Protein AF-A0A8T6QGY6-F1 (afdb_monomer_lite)

Secondary structure (DSSP, 8-state):
----HHHHHTSTTTTS-EEEEEEGGGTTEEEEEEPPPHHHHHHHHHHHHHTTTPPPPPHHHHTT-

pLDDT: mean 82.48, std 13.99, range [52.5, 96.69]

Radius of gyration: 17.72 Å; chains: 1; bounding box: 43×18×49 Å

Sequence (65 aa):
MEKDLKTLALSTMAGFRHKTVVVPEWDGATVVLREPSAEAWLRWQEIVRQEKGETPLSVSVRARR

Foldseek 3Di:
DPQDPVNLCPDPCSVWDKDWDQDVVVVRDIDIDTDDDPQSVLVVVCVVCVVVPDDDDDPVVVVVD

Structure (mmCIF, N/CA/C/O backbone):
data_AF-A0A8T6QGY6-F1
#
_entry.id   AF-A0A8T6QGY6-F1
#
loop_
_atom_site.group_PDB
_atom_site.id
_atom_site.type_symbol
_atom_site.label_atom_id
_atom_site.label_alt_id
_atom_site.label_comp_id
_atom_site.label_asym_id
_atom_site.label_entity_id
_atom_site.label_seq_id
_atom_site.pdbx_PDB_ins_code
_atom_site.Cartn_x
_atom_site.Cartn_y
_atom_site.Cartn_z
_atom_site.occupancy
_atom_site.B_iso_or_equiv
_atom_site.auth_seq_id
_atom_site.auth_comp_id
_atom_site.auth_asym_id
_atom_site.auth_atom_id
_atom_site.pdbx_PDB_model_num
ATOM 1 N N . MET A 1 1 ? -6.319 10.351 25.533 1.00 52.50 1 MET A N 1
ATOM 2 C CA . MET A 1 1 ? -5.184 9.443 25.271 1.00 52.50 1 MET A CA 1
ATOM 3 C C . MET A 1 1 ? -4.295 10.112 24.250 1.00 52.50 1 MET A C 1
ATOM 5 O O . MET A 1 1 ? -4.670 10.193 23.085 1.00 52.50 1 MET A O 1
ATOM 9 N N . GLU A 1 2 ? -3.197 10.693 24.711 1.00 60.22 2 GLU A N 1
ATOM 10 C CA . GLU A 1 2 ? -2.196 11.300 23.840 1.00 60.22 2 GLU A CA 1
ATOM 11 C C . GLU A 1 2 ? -1.547 10.174 23.030 1.00 60.22 2 GLU A C 1
ATOM 13 O O . GLU A 1 2 ? -1.066 9.190 23.593 1.00 60.22 2 GLU A O 1
ATOM 18 N N . LYS A 1 3 ? -1.674 10.230 21.703 1.00 72.81 3 LYS A N 1
ATOM 19 C CA . LYS A 1 3 ? -1.147 9.186 20.824 1.00 72.81 3 LYS A CA 1
ATOM 20 C C . LYS A 1 3 ? 0.368 9.348 20.770 1.00 72.81 3 LYS A C 1
ATOM 22 O O . LYS A 1 3 ? 0.857 10.311 20.191 1.00 72.81 3 LYS A O 1
ATOM 27 N N . ASP A 1 4 ? 1.081 8.410 21.382 1.00 90.88 4 ASP A N 1
ATOM 28 C CA . ASP A 1 4 ? 2.540 8.349 21.352 1.00 90.88 4 ASP A CA 1
ATOM 29 C C . ASP A 1 4 ? 3.060 8.300 19.900 1.00 90.88 4 ASP A C 1
ATOM 31 O O . ASP A 1 4 ? 2.576 7.527 19.066 1.00 90.88 4 ASP A O 1
ATOM 35 N N . LEU A 1 5 ? 4.054 9.141 19.598 1.00 89.88 5 LEU A N 1
ATOM 36 C CA . LEU A 1 5 ? 4.630 9.287 18.261 1.00 89.88 5 LEU A CA 1
ATOM 37 C C . LEU A 1 5 ? 5.232 7.973 17.762 1.00 89.88 5 LEU A C 1
ATOM 39 O O . LEU A 1 5 ? 5.098 7.649 16.584 1.00 89.88 5 LEU A O 1
ATOM 43 N N . LYS A 1 6 ? 5.865 7.196 18.647 1.00 89.75 6 LYS A N 1
ATOM 44 C CA . LYS A 1 6 ? 6.421 5.889 18.281 1.00 89.75 6 LYS A CA 1
ATOM 45 C C . LYS A 1 6 ? 5.305 4.937 17.859 1.00 89.75 6 LYS A C 1
ATOM 47 O O . LYS A 1 6 ? 5.426 4.269 16.835 1.00 89.75 6 LYS A O 1
ATOM 52 N N . THR A 1 7 ? 4.206 4.916 18.604 1.00 91.12 7 THR A N 1
ATOM 53 C CA . THR A 1 7 ? 3.016 4.133 18.251 1.00 91.12 7 THR A CA 1
ATOM 54 C C . THR A 1 7 ? 2.441 4.546 16.893 1.00 91.12 7 THR A C 1
ATOM 56 O O . THR A 1 7 ? 2.085 3.683 16.094 1.00 91.12 7 THR A O 1
ATOM 59 N N . LEU A 1 8 ? 2.405 5.846 16.582 1.00 88.44 8 LEU A N 1
ATOM 60 C CA . LEU A 1 8 ? 1.966 6.331 15.269 1.00 88.44 8 LEU A CA 1
ATOM 61 C C . LEU A 1 8 ? 2.934 5.937 14.148 1.00 88.44 8 LEU A C 1
ATOM 63 O O . LEU A 1 8 ? 2.487 5.438 13.119 1.00 88.44 8 LEU A O 1
ATOM 67 N N . ALA A 1 9 ? 4.240 6.097 14.354 1.00 90.50 9 ALA A N 1
ATOM 68 C CA . ALA A 1 9 ? 5.268 5.764 13.369 1.00 90.50 9 ALA A CA 1
ATOM 69 C C . ALA A 1 9 ? 5.336 4.261 13.048 1.00 90.50 9 ALA A C 1
ATOM 71 O O . ALA A 1 9 ? 5.667 3.884 11.927 1.00 90.50 9 ALA A O 1
ATOM 72 N N . LEU A 1 10 ? 5.013 3.404 14.021 1.00 90.88 10 LEU A N 1
ATOM 73 C CA . LEU A 1 10 ? 4.982 1.946 13.865 1.00 90.88 10 LEU A CA 1
ATOM 74 C C . LEU A 1 10 ? 3.607 1.403 13.454 1.00 90.88 10 LEU A C 1
ATOM 76 O O . LEU A 1 10 ? 3.458 0.194 13.275 1.00 90.88 10 LEU A O 1
ATOM 80 N N . SER A 1 11 ? 2.597 2.265 13.325 1.00 89.88 11 SER A N 1
ATOM 81 C CA . SER A 1 11 ? 1.258 1.828 12.946 1.00 89.88 11 SER A CA 1
ATOM 82 C C . SER A 1 11 ? 1.211 1.322 11.501 1.00 89.88 11 SER A C 1
ATOM 84 O O . SER A 1 11 ? 2.006 1.706 10.636 1.00 89.88 11 SER A O 1
ATOM 86 N N . THR A 1 12 ? 0.274 0.418 11.226 1.00 89.00 12 THR A N 1
ATOM 87 C CA . THR A 1 12 ? 0.080 -0.132 9.885 1.00 89.00 12 THR A CA 1
ATOM 88 C C . THR A 1 12 ? -0.191 1.002 8.898 1.00 89.00 12 THR A C 1
ATOM 90 O O . THR A 1 12 ? -1.039 1.852 9.144 1.00 89.00 12 THR A O 1
ATOM 93 N N . MET A 1 13 ? 0.537 1.001 7.779 1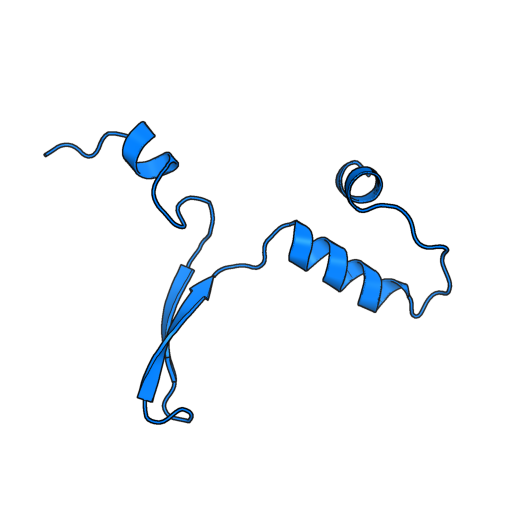.00 87.50 13 MET A N 1
ATOM 94 C CA . MET A 1 13 ? 0.486 2.033 6.734 1.00 87.50 13 MET A CA 1
ATOM 95 C C . MET A 1 13 ? 1.056 3.414 7.100 1.00 87.50 13 MET A C 1
ATOM 97 O O . MET A 1 13 ? 1.038 4.286 6.241 1.00 87.50 13 MET A O 1
ATOM 101 N N . ALA A 1 14 ? 1.663 3.609 8.278 1.00 88.06 14 ALA A N 1
ATOM 102 C CA . ALA A 1 14 ? 2.292 4.885 8.651 1.00 88.06 14 ALA A CA 1
ATOM 103 C C . ALA A 1 14 ? 3.382 5.358 7.671 1.00 88.06 14 ALA A C 1
ATOM 105 O O . ALA A 1 14 ? 3.606 6.554 7.508 1.00 88.06 14 ALA A O 1
ATOM 106 N N . GLY A 1 15 ? 4.049 4.412 7.004 1.00 90.00 15 GLY A N 1
ATOM 107 C CA . GLY A 1 15 ? 5.059 4.686 5.982 1.00 90.00 15 GLY A CA 1
ATOM 108 C C . GLY A 1 15 ? 4.502 5.014 4.593 1.00 90.00 15 GLY A C 1
ATOM 109 O O . GLY A 1 15 ? 5.293 5.147 3.666 1.00 90.00 15 GLY A O 1
ATOM 110 N N . PHE A 1 16 ? 3.179 5.094 4.424 1.00 92.94 16 PHE A N 1
ATOM 111 C CA . PHE A 1 16 ? 2.543 5.342 3.134 1.00 92.94 16 PHE A CA 1
ATOM 112 C C . PHE A 1 16 ? 1.444 6.391 3.253 1.00 92.94 16 PHE A C 1
ATOM 114 O O . PHE A 1 16 ? 0.564 6.307 4.105 1.00 92.94 16 PHE A O 1
ATOM 121 N N . ARG A 1 17 ? 1.397 7.327 2.311 1.00 93.19 17 ARG A N 1
ATOM 122 C CA . ARG A 1 17 ? 0.183 8.112 2.073 1.00 93.19 17 ARG A CA 1
ATOM 123 C C . ARG A 1 17 ? -0.894 7.191 1.510 1.00 93.19 17 ARG A C 1
ATOM 125 O O . ARG A 1 17 ? -0.654 6.490 0.524 1.00 93.19 17 ARG A O 1
ATOM 132 N N . HIS A 1 18 ? -2.080 7.191 2.115 1.00 94.69 18 HIS A N 1
ATOM 133 C CA . HIS A 1 18 ? -3.183 6.345 1.672 1.00 94.69 18 HIS A CA 1
ATOM 134 C C . HIS A 1 18 ? -4.555 7.010 1.809 1.00 94.69 18 HIS A C 1
ATOM 136 O O . HIS A 1 18 ? -4.754 7.905 2.628 1.00 94.69 18 HIS A O 1
ATOM 142 N N . LYS A 1 19 ? -5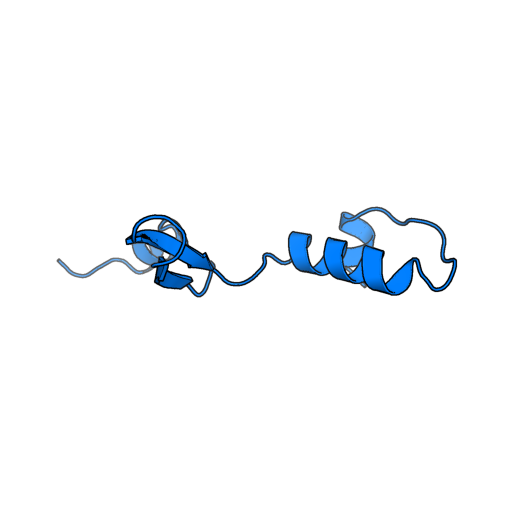.512 6.552 0.998 1.00 95.44 19 LYS A N 1
ATOM 143 C CA . LYS A 1 19 ? -6.918 6.967 1.035 1.00 95.44 19 LYS A CA 1
ATOM 144 C C . LYS A 1 19 ? -7.844 5.778 0.806 1.00 95.44 19 LYS A C 1
ATOM 146 O O . LYS A 1 19 ? -7.512 4.864 0.052 1.00 95.44 19 LYS A O 1
ATOM 151 N N . THR A 1 20 ? -9.015 5.823 1.422 1.00 95.88 20 THR A N 1
ATOM 152 C CA . THR A 1 20 ? -10.081 4.845 1.198 1.00 95.88 20 THR A CA 1
ATOM 153 C C . THR A 1 20 ? -10.985 5.340 0.078 1.00 95.88 20 THR A C 1
ATOM 155 O O . THR A 1 20 ? -11.367 6.509 0.065 1.00 95.88 20 THR A O 1
ATOM 158 N N . VAL A 1 21 ? -11.298 4.471 -0.877 1.00 96.56 21 VAL A N 1
ATOM 159 C CA . VAL A 1 21 ? -12.134 4.783 -2.039 1.00 96.56 21 VAL A CA 1
ATOM 160 C C . VAL A 1 21 ? -13.156 3.670 -2.218 1.00 96.56 21 VAL A C 1
ATOM 162 O O . VAL A 1 21 ? -12.831 2.495 -2.068 1.00 96.56 21 VAL A O 1
ATOM 165 N N . VAL A 1 22 ? -14.389 4.051 -2.534 1.00 96.56 22 VAL A N 1
ATOM 166 C CA . VAL A 1 22 ? -15.435 3.124 -2.971 1.00 96.56 22 VAL A CA 1
ATOM 1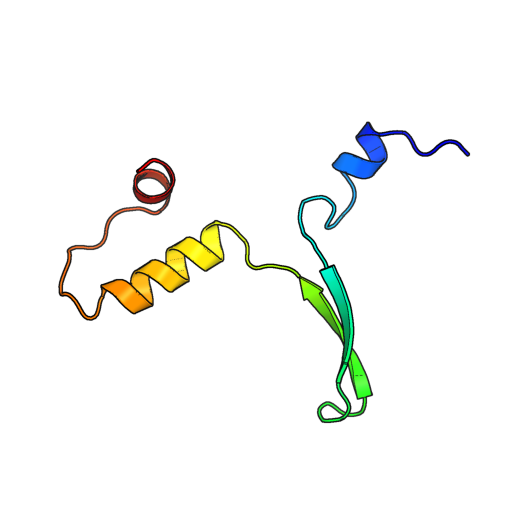67 C C . VAL A 1 22 ? -15.358 3.032 -4.489 1.00 96.56 22 VAL A C 1
ATOM 169 O O . VAL A 1 22 ? -15.319 4.070 -5.146 1.00 96.56 22 VAL A O 1
ATOM 172 N N . VAL A 1 23 ? -15.307 1.817 -5.031 1.00 96.69 23 VAL A N 1
ATOM 173 C CA . VAL A 1 23 ? -15.215 1.550 -6.472 1.00 96.69 23 VAL A CA 1
ATOM 174 C C . VAL A 1 23 ? -16.569 1.022 -6.953 1.00 96.69 23 VAL A C 1
ATOM 176 O O . VAL A 1 23 ? -16.875 -0.149 -6.714 1.00 96.69 23 VAL A O 1
ATOM 179 N N . PRO A 1 24 ? -17.410 1.865 -7.586 1.00 95.50 24 PRO A N 1
ATOM 180 C CA . PRO A 1 24 ? -18.746 1.471 -8.035 1.00 95.50 24 PRO A CA 1
ATOM 181 C C . PRO A 1 24 ? -18.736 0.286 -9.000 1.00 95.50 24 PRO A C 1
ATOM 183 O O . PRO A 1 24 ? -19.622 -0.558 -8.944 1.00 95.50 24 PRO A O 1
ATOM 186 N N . GLU A 1 25 ? -17.714 0.196 -9.848 1.00 96.38 25 GLU A N 1
ATOM 187 C CA . GLU A 1 25 ? -17.564 -0.835 -10.875 1.00 96.38 25 GLU A CA 1
ATOM 188 C C . GLU A 1 25 ? -17.292 -2.227 -10.294 1.00 96.38 25 GLU A C 1
ATOM 190 O O . GLU A 1 25 ? -17.415 -3.223 -11.002 1.00 96.38 25 GLU A O 1
ATOM 195 N N . TRP A 1 26 ? -16.903 -2.308 -9.020 1.00 95.88 26 TRP A N 1
ATOM 196 C CA . TRP A 1 26 ? -16.642 -3.557 -8.301 1.00 95.88 26 TRP A CA 1
ATOM 197 C C . TRP A 1 26 ? -17.737 -3.803 -7.259 1.00 95.88 26 TRP A C 1
ATOM 199 O O . TRP A 1 26 ? -17.438 -4.048 -6.092 1.00 95.88 26 TRP A O 1
ATOM 209 N N . ASP A 1 27 ? -19.001 -3.636 -7.661 1.00 94.94 27 ASP A N 1
ATOM 210 C CA . ASP A 1 27 ? -20.184 -3.735 -6.792 1.00 94.94 27 ASP A CA 1
ATOM 211 C C . ASP A 1 27 ? -20.105 -2.820 -5.552 1.00 94.94 27 ASP A C 1
ATOM 213 O O . ASP A 1 27 ? -20.571 -3.152 -4.462 1.00 94.94 27 ASP A O 1
ATOM 217 N N . GLY A 1 28 ? -19.473 -1.650 -5.703 1.00 92.94 28 GLY A N 1
ATOM 218 C CA . GLY A 1 28 ? -19.272 -0.707 -4.602 1.00 92.94 28 GLY A CA 1
ATOM 219 C C . GLY A 1 28 ? -18.231 -1.155 -3.569 1.00 92.94 28 GLY A C 1
ATOM 220 O O . GLY A 1 28 ? -18.293 -0.728 -2.413 1.00 92.94 28 GLY A O 1
ATOM 221 N N . ALA A 1 29 ? -17.267 -2.001 -3.943 1.00 95.62 29 ALA A N 1
ATOM 222 C CA . ALA A 1 29 ? -16.208 -2.439 -3.038 1.00 95.62 29 ALA A CA 1
ATOM 223 C C . ALA A 1 29 ? -15.412 -1.256 -2.463 1.00 95.62 29 ALA A C 1
ATOM 225 O O . ALA A 1 29 ? -15.026 -0.320 -3.167 1.00 95.62 29 ALA A O 1
ATOM 226 N N . THR A 1 30 ? -15.120 -1.321 -1.163 1.00 95.38 30 THR A N 1
ATOM 227 C CA . THR A 1 30 ? -14.264 -0.341 -0.488 1.00 95.38 30 THR A CA 1
ATOM 228 C C . THR A 1 30 ? -12.823 -0.827 -0.500 1.00 95.38 30 THR A C 1
ATOM 230 O O . THR A 1 30 ? -12.509 -1.880 0.051 1.00 95.38 30 THR A O 1
ATOM 233 N N . VAL A 1 31 ? -11.936 -0.042 -1.105 1.00 96.12 31 VAL A N 1
ATOM 234 C CA . VAL A 1 31 ? -10.512 -0.359 -1.235 1.00 96.12 31 VAL A CA 1
ATOM 235 C C . VAL A 1 31 ? -9.655 0.744 -0.633 1.00 96.12 31 VAL A C 1
ATOM 237 O O . VAL A 1 31 ? -10.056 1.906 -0.549 1.00 96.12 31 VAL A O 1
ATOM 240 N N . VAL A 1 32 ? -8.440 0.383 -0.229 1.00 95.12 32 VAL A N 1
ATOM 241 C CA . VAL A 1 32 ? -7.446 1.339 0.257 1.00 95.12 32 VAL A CA 1
ATOM 242 C C . VAL A 1 32 ? -6.365 1.507 -0.800 1.00 95.12 32 VAL A C 1
ATOM 244 O O . VAL A 1 32 ? -5.626 0.574 -1.108 1.00 95.12 32 VAL A O 1
ATOM 247 N N . LEU A 1 33 ? -6.261 2.716 -1.345 1.00 94.50 33 LEU A N 1
ATOM 248 C CA . LEU A 1 33 ? -5.199 3.097 -2.266 1.00 94.50 33 LEU A CA 1
ATOM 249 C C . LEU A 1 33 ? -4.055 3.714 -1.474 1.00 94.50 33 LEU A C 1
ATOM 251 O O . LEU A 1 33 ? -4.264 4.674 -0.734 1.00 94.50 33 LEU A O 1
ATOM 255 N N . ARG A 1 34 ? -2.847 3.188 -1.659 1.0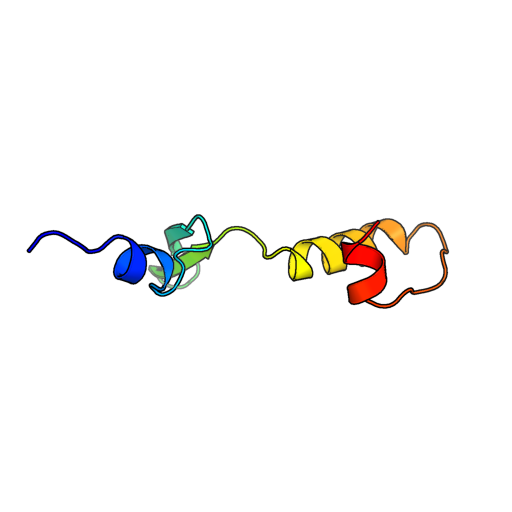0 96.44 34 ARG A N 1
ATOM 256 C CA . ARG A 1 34 ? -1.612 3.730 -1.085 1.00 96.44 34 ARG A CA 1
ATOM 257 C C . ARG A 1 34 ? -0.639 4.134 -2.179 1.00 96.44 34 ARG A C 1
ATOM 259 O O . ARG A 1 34 ? -0.707 3.607 -3.289 1.00 96.44 34 ARG A O 1
ATOM 266 N N . GLU A 1 35 ? 0.290 5.024 -1.856 1.00 93.06 35 GLU A N 1
ATOM 267 C CA . GLU A 1 35 ? 1.396 5.317 -2.763 1.00 93.06 35 GLU A CA 1
ATOM 268 C C . GLU A 1 35 ? 2.255 4.063 -3.037 1.00 93.06 35 GLU A C 1
ATOM 270 O O . GLU A 1 35 ? 2.344 3.162 -2.182 1.00 93.06 35 GLU A O 1
ATOM 275 N N . PRO A 1 36 ? 2.869 3.958 -4.233 1.00 93.06 36 PRO A N 1
ATOM 276 C CA . PRO A 1 36 ? 3.725 2.827 -4.557 1.00 93.06 36 PRO A CA 1
ATOM 277 C C . PRO A 1 36 ? 4.919 2.762 -3.601 1.00 93.06 36 PRO A C 1
ATOM 279 O O . PRO A 1 36 ? 5.469 3.786 -3.199 1.00 93.06 36 PRO A O 1
ATOM 282 N N . SER A 1 37 ? 5.341 1.548 -3.241 1.00 92.00 37 SER A N 1
ATOM 283 C CA . SER A 1 37 ? 6.571 1.378 -2.460 1.00 92.00 37 SER A CA 1
ATOM 284 C C . SER A 1 37 ? 7.798 1.677 -3.320 1.00 92.00 37 SER A C 1
ATOM 286 O O . SER A 1 37 ? 7.739 1.592 -4.546 1.00 92.00 37 SER A O 1
ATOM 288 N N . ALA A 1 38 ? 8.933 1.962 -2.678 1.00 87.44 38 ALA A N 1
ATOM 289 C CA . ALA A 1 38 ? 10.209 2.115 -3.378 1.00 87.44 38 ALA A CA 1
ATOM 290 C C . ALA A 1 38 ? 10.526 0.897 -4.266 1.00 87.44 38 ALA A C 1
ATOM 292 O O . ALA A 1 38 ? 10.961 1.051 -5.399 1.00 87.44 38 ALA A O 1
ATOM 293 N N . GLU A 1 39 ? 10.226 -0.316 -3.795 1.00 88.06 39 GLU A N 1
ATOM 294 C CA . GLU A 1 39 ? 10.382 -1.535 -4.592 1.00 88.06 39 GLU A CA 1
ATOM 295 C C . GLU A 1 39 ? 9.476 -1.553 -5.832 1.00 88.06 39 GLU A C 1
ATOM 297 O O . GLU A 1 39 ? 9.940 -1.875 -6.924 1.00 88.06 39 GLU A O 1
ATOM 302 N N . ALA A 1 40 ? 8.202 -1.168 -5.693 1.00 89.50 40 ALA A N 1
ATOM 303 C CA . ALA A 1 40 ? 7.283 -1.088 -6.827 1.00 89.50 40 ALA A CA 1
ATOM 304 C C . ALA A 1 40 ? 7.751 -0.046 -7.856 1.00 89.50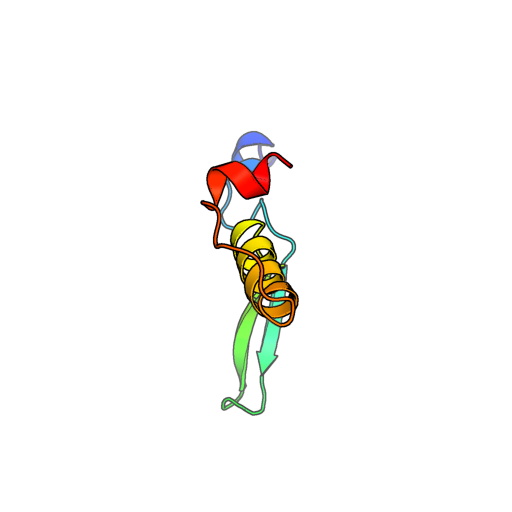 40 ALA A C 1
ATOM 306 O O . ALA A 1 40 ?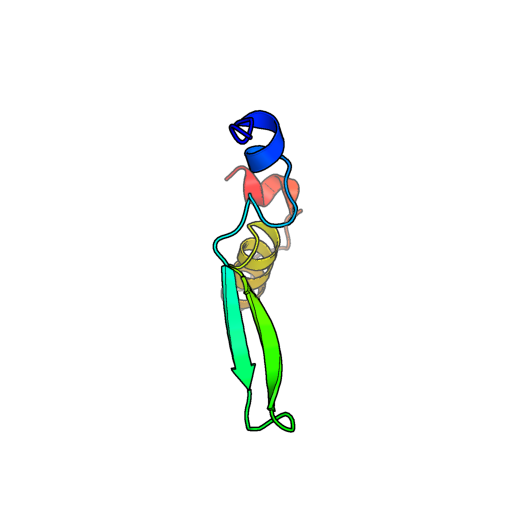 7.691 -0.302 -9.056 1.00 89.50 40 ALA A O 1
ATOM 307 N N . TRP A 1 41 ? 8.286 1.088 -7.394 1.00 88.75 41 TRP A N 1
ATOM 308 C CA . TRP A 1 41 ? 8.915 2.090 -8.255 1.00 88.75 41 TRP A CA 1
ATOM 309 C C . TRP A 1 41 ? 10.148 1.554 -8.983 1.00 88.75 41 TRP A C 1
ATOM 311 O O . TRP A 1 41 ? 10.283 1.778 -10.184 1.00 88.75 41 TRP A O 1
ATOM 321 N N . LEU A 1 42 ? 11.016 0.803 -8.297 1.00 87.56 42 LEU A N 1
ATOM 322 C CA . LEU A 1 42 ? 12.181 0.169 -8.920 1.00 87.56 42 LEU A CA 1
ATOM 323 C C . LEU A 1 42 ? 11.754 -0.818 -10.011 1.00 87.56 42 LEU A C 1
ATOM 325 O O . LEU A 1 42 ? 12.283 -0.765 -11.118 1.00 87.56 42 LEU A O 1
ATOM 329 N N . ARG A 1 43 ? 10.754 -1.666 -9.742 1.00 86.75 43 ARG A N 1
ATOM 330 C CA . ARG A 1 43 ? 10.192 -2.585 -10.745 1.00 86.75 43 ARG A CA 1
ATOM 331 C C . ARG A 1 43 ? 9.561 -1.851 -11.920 1.00 86.75 43 ARG A C 1
ATOM 333 O O . ARG A 1 43 ? 9.762 -2.242 -13.063 1.00 86.75 43 ARG A O 1
ATOM 340 N N . TRP A 1 44 ? 8.838 -0.767 -11.663 1.00 86.69 44 TRP A N 1
ATOM 341 C CA . TRP A 1 44 ? 8.279 0.052 -12.732 1.00 86.69 44 TRP A CA 1
ATOM 342 C C . TRP A 1 44 ? 9.382 0.656 -13.613 1.00 86.69 44 TRP A C 1
ATOM 344 O O . TRP A 1 44 ? 9.311 0.575 -14.838 1.00 86.69 44 TRP A O 1
ATOM 354 N N . GLN A 1 45 ? 10.456 1.167 -13.007 1.00 84.75 45 GLN A N 1
ATOM 355 C CA . GLN A 1 45 ? 11.615 1.680 -13.734 1.00 84.75 45 GLN A CA 1
ATOM 356 C C . GLN A 1 45 ? 12.319 0.586 -14.558 1.00 84.75 45 GLN A C 1
ATOM 358 O O . GLN A 1 45 ? 12.842 0.887 -15.628 1.00 84.75 45 GLN A O 1
ATOM 363 N N . GLU A 1 46 ? 12.331 -0.671 -14.103 1.00 80.31 46 GLU A N 1
ATOM 364 C CA . GLU A 1 46 ? 12.845 -1.807 -14.884 1.00 80.31 46 GLU A CA 1
ATOM 365 C C . GLU A 1 46 ? 12.044 -2.026 -16.160 1.00 80.31 46 GLU A C 1
ATOM 367 O O . GLU A 1 46 ? 12.641 -2.121 -17.227 1.00 80.31 46 GLU A O 1
ATOM 372 N N . ILE A 1 47 ? 10.716 -2.054 -16.054 1.00 81.44 47 ILE A N 1
ATOM 373 C CA . ILE A 1 47 ? 9.822 -2.248 -17.201 1.00 81.44 47 ILE A CA 1
ATOM 374 C C . ILE A 1 47 ? 10.025 -1.116 -18.214 1.00 81.44 47 ILE A C 1
ATOM 376 O O . ILE A 1 47 ? 10.245 -1.375 -19.393 1.00 81.44 47 ILE A O 1
ATOM 380 N N . VAL A 1 48 ? 10.050 0.135 -17.744 1.00 81.75 48 VAL A N 1
ATOM 381 C CA . VAL A 1 48 ? 10.246 1.312 -18.607 1.00 81.75 48 VAL A CA 1
ATOM 382 C C . VAL A 1 48 ? 11.648 1.345 -19.237 1.00 81.75 48 VAL A C 1
ATOM 384 O O . VAL A 1 48 ? 11.812 1.805 -20.363 1.00 81.75 48 VAL A O 1
ATOM 387 N N . ARG A 1 49 ? 12.693 0.873 -18.538 1.00 72.94 49 ARG A N 1
ATOM 388 C CA . ARG A 1 49 ? 14.079 0.880 -19.052 1.00 72.94 49 ARG A CA 1
ATOM 389 C C . ARG A 1 49 ? 14.447 -0.358 -19.865 1.00 72.94 49 ARG A C 1
ATOM 391 O O . ARG A 1 49 ? 15.386 -0.269 -20.651 1.00 72.94 49 ARG A O 1
ATOM 398 N N . GLN A 1 50 ? 13.758 -1.489 -19.712 1.00 60.31 50 GLN A N 1
ATOM 399 C CA . GLN A 1 50 ? 14.020 -2.699 -20.501 1.00 60.31 50 GLN A CA 1
ATOM 400 C C . GLN A 1 50 ? 13.777 -2.490 -22.000 1.00 60.31 50 GLN A C 1
ATOM 402 O O . GLN A 1 50 ? 14.448 -3.135 -22.802 1.00 60.31 50 GLN A O 1
ATOM 407 N N . GLU A 1 51 ? 12.950 -1.515 -22.387 1.00 56.94 51 GLU A N 1
ATOM 408 C CA . GLU A 1 51 ? 12.842 -1.058 -23.781 1.00 56.94 51 GLU A CA 1
ATOM 409 C C . GLU A 1 51 ? 14.177 -0.537 -24.360 1.00 56.94 51 GLU A C 1
ATOM 411 O O . GLU A 1 51 ? 14.325 -0.437 -25.575 1.00 56.94 51 GLU A O 1
ATOM 416 N N . LYS A 1 52 ? 15.181 -0.237 -23.517 1.00 59.50 52 LYS A N 1
ATOM 417 C CA . LYS A 1 52 ? 16.508 0.273 -23.912 1.00 59.50 52 LYS A CA 1
ATOM 418 C C . LYS A 1 52 ? 17.653 -0.753 -23.852 1.00 59.50 52 LYS A C 1
ATOM 420 O O . LYS A 1 52 ? 18.801 -0.366 -24.049 1.00 59.50 52 LYS A O 1
ATOM 425 N N . GLY A 1 53 ? 17.378 -2.040 -23.618 1.00 57.41 53 GLY A N 1
ATOM 426 C CA . GLY A 1 53 ? 18.372 -3.111 -23.808 1.00 57.41 53 GLY A CA 1
ATOM 427 C C . GLY A 1 53 ? 19.524 -3.191 -22.787 1.00 57.41 53 GLY A C 1
ATOM 428 O O . GLY A 1 53 ? 20.585 -3.711 -23.120 1.00 57.41 53 GLY A O 1
ATOM 429 N N . GLU A 1 54 ? 19.355 -2.704 -21.551 1.00 61.06 54 GLU A N 1
ATOM 430 C CA . GLU A 1 54 ? 20.380 -2.815 -20.491 1.00 61.06 54 GLU A CA 1
ATOM 431 C C . GLU A 1 54 ? 20.273 -4.118 -19.664 1.00 61.06 54 GLU A C 1
ATOM 433 O O . GLU A 1 54 ? 19.184 -4.579 -19.314 1.00 61.06 54 GLU A O 1
ATOM 438 N N . THR A 1 55 ? 21.427 -4.682 -19.287 1.00 61.72 55 THR A N 1
ATOM 439 C CA . THR A 1 55 ? 21.583 -5.903 -18.473 1.00 61.72 55 THR A CA 1
ATOM 440 C C . THR A 1 55 ? 20.925 -5.774 -17.083 1.00 61.72 55 THR A C 1
ATOM 442 O O . THR A 1 55 ? 21.086 -4.743 -16.417 1.00 61.72 55 THR A O 1
ATOM 445 N N . PRO A 1 56 ? 20.205 -6.799 -16.578 1.00 63.22 56 PRO A N 1
ATOM 446 C CA . PRO A 1 56 ? 19.507 -6.706 -15.296 1.00 63.22 56 PRO A CA 1
ATOM 447 C C . PRO A 1 56 ? 20.477 -6.682 -14.097 1.00 63.22 56 PRO A C 1
ATOM 449 O O . PRO A 1 56 ? 21.262 -7.604 -13.899 1.00 63.22 56 PRO A O 1
ATOM 452 N N . LEU A 1 57 ? 20.397 -5.632 -13.270 1.00 65.62 57 LEU A N 1
ATOM 453 C CA . LEU A 1 57 ? 21.092 -5.504 -11.979 1.00 65.62 57 LEU A CA 1
ATOM 454 C C . LEU A 1 57 ? 20.172 -5.931 -10.825 1.00 65.62 57 LEU A C 1
ATOM 456 O O . LEU A 1 57 ? 18.950 -5.879 -10.950 1.00 65.62 57 LEU A O 1
ATOM 460 N N . SER A 1 58 ? 20.749 -6.300 -9.678 1.00 69.81 58 SER A N 1
ATOM 461 C CA . SER A 1 58 ? 19.972 -6.650 -8.483 1.00 69.81 58 SER A CA 1
ATOM 462 C C . SER A 1 58 ? 19.304 -5.428 -7.831 1.00 69.81 58 SER A C 1
ATOM 464 O O . SER A 1 58 ? 19.807 -4.302 -7.895 1.00 69.81 58 SER A O 1
ATOM 466 N N . VAL A 1 59 ? 18.169 -5.664 -7.161 1.00 62.91 59 VAL A N 1
ATOM 467 C CA . VAL A 1 59 ? 17.311 -4.621 -6.560 1.00 62.91 59 VAL A CA 1
ATOM 468 C C . VAL A 1 59 ? 18.081 -3.755 -5.554 1.00 62.91 59 VAL A C 1
ATOM 470 O O . VAL A 1 59 ? 18.015 -2.528 -5.607 1.00 62.91 59 VAL A O 1
ATOM 473 N N . SER A 1 60 ? 18.892 -4.376 -4.692 1.00 67.25 60 SER A N 1
ATOM 474 C CA . SER A 1 60 ? 19.678 -3.679 -3.664 1.00 67.25 60 SER A CA 1
ATOM 475 C C . SER A 1 60 ? 20.772 -2.772 -4.238 1.00 67.25 60 SER A C 1
ATOM 477 O O . SER A 1 60 ? 21.129 -1.772 -3.621 1.00 67.25 60 SER A O 1
ATOM 479 N N . VAL A 1 61 ? 21.316 -3.109 -5.413 1.00 67.12 61 VAL A N 1
ATOM 480 C CA . VAL A 1 61 ? 22.335 -2.297 -6.102 1.00 67.12 61 VAL A CA 1
ATOM 481 C C . VAL A 1 61 ? 21.686 -1.105 -6.804 1.00 67.12 61 VAL A C 1
ATOM 483 O O . VAL A 1 61 ? 22.261 -0.020 -6.825 1.00 67.12 61 VAL A O 1
ATOM 486 N N . ARG A 1 62 ? 20.470 -1.280 -7.331 1.00 62.56 62 ARG A N 1
ATOM 487 C CA . ARG A 1 62 ? 19.698 -0.207 -7.973 1.00 62.56 62 ARG A CA 1
ATOM 488 C C . ARG A 1 62 ? 19.193 0.828 -6.977 1.00 62.56 62 ARG A C 1
ATOM 490 O O . ARG A 1 62 ? 19.281 2.009 -7.267 1.00 62.56 62 ARG A O 1
ATOM 497 N N . ALA A 1 63 ? 18.745 0.399 -5.798 1.00 62.41 63 ALA A N 1
ATOM 498 C CA . ALA A 1 63 ? 18.253 1.304 -4.758 1.00 62.41 63 ALA A CA 1
ATOM 499 C C . ALA A 1 63 ? 19.324 2.269 -4.202 1.00 62.41 63 ALA A C 1
ATOM 501 O O . ALA A 1 63 ? 18.978 3.238 -3.536 1.00 62.41 63 ALA A O 1
ATOM 502 N N . ARG A 1 64 ? 20.618 1.984 -4.422 1.00 62.25 64 ARG A N 1
ATOM 503 C CA . ARG A 1 64 ? 21.752 2.790 -3.935 1.00 62.25 64 ARG A CA 1
ATOM 504 C C . ARG A 1 64 ? 22.343 3.749 -4.977 1.00 62.25 64 ARG A C 1
ATOM 506 O O . ARG A 1 64 ? 23.229 4.516 -4.611 1.00 62.25 64 ARG A O 1
ATOM 513 N N . ARG A 1 65 ? 21.940 3.648 -6.246 1.00 54.78 65 ARG A N 1
ATOM 514 C CA . ARG A 1 65 ? 22.371 4.554 -7.324 1.00 54.78 65 ARG A CA 1
ATOM 515 C C . ARG A 1 65 ? 21.413 5.726 -7.438 1.00 54.78 65 ARG A C 1
ATOM 517 O O . ARG A 1 65 ? 21.925 6.826 -7.723 1.00 54.78 65 ARG A O 1
#

Organism: Escherichia coli (NCBI:txid562)

InterPro domains:
  IPR010411 Phage tail assembly chaperone Gp13-like [PF06222] (5-60)
  IPR038556 Tail assembly chaperone Gp13-like superfamily [G3DSA:3.30.2220.20] (1-65)